Protein AF-A0A942IRM0-F1 (afdb_monomer)

Foldseek 3Di:
DVVVVVVVVLVVLVPDPLVVLLVVLLVVLLVCCVPVVVVVVVQLVVCCVVPVPDDSVVSNVVSSVVSSVVSSCVRNPD

Structure (mmCIF, N/CA/C/O backbone):
data_AF-A0A942IRM0-F1
#
_entry.id   AF-A0A942IRM0-F1
#
loop_
_atom_site.group_PDB
_atom_site.id
_atom_site.type_symbol
_atom_site.label_atom_id
_atom_site.label_alt_id
_atom_site.label_comp_id
_atom_site.label_asym_id
_atom_site.label_entity_id
_atom_site.label_seq_id
_atom_site.pdbx_PDB_ins_code
_atom_site.Cartn_x
_atom_site.Cartn_y
_atom_site.Cartn_z
_atom_site.occupancy
_atom_site.B_iso_or_equiv
_atom_site.auth_seq_id
_atom_site.auth_comp_id
_atom_site.auth_asym_id
_atom_site.auth_atom_id
_atom_site.pdbx_PDB_model_num
ATOM 1 N N . MET A 1 1 ? 25.079 -13.474 -7.375 1.00 71.50 1 MET A N 1
ATOM 2 C CA . MET A 1 1 ? 24.029 -13.969 -8.297 1.00 71.50 1 MET A CA 1
ATOM 3 C C . MET A 1 1 ? 22.739 -13.155 -8.155 1.00 71.50 1 MET A C 1
ATOM 5 O O . MET A 1 1 ? 22.407 -12.464 -9.109 1.00 71.50 1 MET A O 1
ATOM 9 N N . LEU A 1 2 ? 22.088 -13.110 -6.978 1.00 81.69 2 LEU A N 1
ATOM 10 C CA . LEU A 1 2 ? 20.855 -12.320 -6.752 1.00 81.69 2 LEU A CA 1
ATOM 11 C C . LEU A 1 2 ? 20.965 -10.830 -7.117 1.00 81.69 2 LEU A C 1
ATOM 13 O O . LEU A 1 2 ? 20.069 -10.294 -7.757 1.00 81.69 2 LEU A O 1
ATOM 17 N N . THR A 1 3 ? 22.072 -10.170 -6.771 1.00 89.75 3 THR A N 1
ATOM 18 C CA . THR A 1 3 ? 22.270 -8.738 -7.058 1.00 89.75 3 THR A CA 1
ATOM 19 C C . THR A 1 3 ? 22.199 -8.432 -8.556 1.00 89.75 3 THR A C 1
ATOM 21 O O . THR A 1 3 ? 21.602 -7.442 -8.959 1.00 89.75 3 THR A O 1
ATOM 24 N N . ARG A 1 4 ? 22.758 -9.311 -9.400 1.00 92.31 4 ARG A N 1
ATOM 25 C CA . ARG A 1 4 ? 22.742 -9.139 -10.861 1.00 92.31 4 ARG A CA 1
ATOM 26 C C . ARG A 1 4 ? 21.335 -9.319 -11.431 1.00 92.31 4 ARG A C 1
ATOM 28 O O . ARG A 1 4 ? 20.955 -8.579 -12.328 1.00 92.31 4 ARG A O 1
ATOM 35 N N . LEU A 1 5 ? 20.561 -10.256 -10.879 1.00 92.25 5 LEU A N 1
ATOM 36 C CA . LEU A 1 5 ? 19.159 -10.459 -11.252 1.00 92.25 5 LEU A CA 1
ATOM 37 C C . LEU A 1 5 ? 18.288 -9.264 -10.848 1.00 92.25 5 LEU A C 1
ATOM 39 O O . LEU A 1 5 ? 17.476 -8.812 -11.646 1.00 92.25 5 LEU A O 1
ATOM 43 N N . GLY A 1 6 ? 18.496 -8.716 -9.647 1.00 89.25 6 GLY A N 1
ATOM 44 C CA . GLY A 1 6 ? 17.797 -7.510 -9.194 1.00 89.25 6 GLY A CA 1
ATOM 45 C C . GLY A 1 6 ? 18.082 -6.301 -10.088 1.00 89.25 6 GLY A C 1
ATOM 46 O O . GLY A 1 6 ? 17.155 -5.621 -10.513 1.00 89.25 6 GLY A O 1
ATOM 47 N N . LEU A 1 7 ? 19.350 -6.084 -10.451 1.00 91.44 7 LEU A N 1
ATOM 48 C CA . LEU A 1 7 ? 19.736 -5.014 -11.378 1.00 91.44 7 LEU A CA 1
ATOM 49 C C . LEU A 1 7 ? 19.139 -5.211 -12.777 1.00 91.44 7 LEU A C 1
ATOM 51 O O . LEU A 1 7 ? 18.631 -4.257 -13.356 1.00 91.44 7 LEU A O 1
ATOM 55 N N . ALA A 1 8 ? 19.149 -6.439 -13.306 1.00 91.75 8 ALA A N 1
ATOM 56 C CA . ALA A 1 8 ? 18.531 -6.745 -14.595 1.00 91.75 8 ALA A CA 1
ATOM 57 C C . ALA A 1 8 ? 17.010 -6.506 -14.583 1.00 91.75 8 ALA A C 1
ATOM 59 O O . ALA A 1 8 ? 16.459 -6.005 -15.561 1.00 91.75 8 ALA A O 1
ATOM 60 N N . LEU A 1 9 ? 16.335 -6.817 -13.472 1.00 89.62 9 LEU A N 1
ATOM 61 C CA . LEU A 1 9 ? 14.907 -6.551 -13.302 1.00 89.62 9 LEU A CA 1
ATOM 62 C C . LEU A 1 9 ? 14.609 -5.047 -13.291 1.00 89.62 9 LEU A C 1
ATOM 64 O O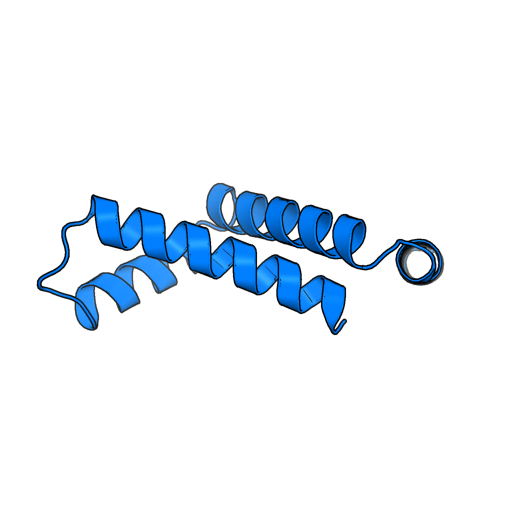 . LEU A 1 9 ? 13.716 -4.608 -14.009 1.00 89.62 9 LEU A O 1
ATOM 68 N N . ILE A 1 10 ? 15.367 -4.258 -12.523 1.00 88.94 10 ILE A N 1
ATOM 69 C CA . ILE A 1 10 ? 15.222 -2.792 -12.487 1.00 88.94 10 ILE A CA 1
ATOM 70 C C . ILE A 1 10 ? 15.472 -2.202 -13.881 1.00 88.94 10 ILE A C 1
ATOM 72 O O . ILE A 1 10 ? 14.686 -1.387 -14.362 1.00 88.94 10 ILE A O 1
ATOM 76 N N . TRP A 1 11 ? 16.520 -2.669 -14.564 1.00 90.31 11 TRP A N 1
ATOM 77 C CA . TRP A 1 11 ? 16.838 -2.253 -15.928 1.00 90.31 11 TRP A CA 1
ATOM 78 C C . TRP A 1 11 ? 15.696 -2.559 -16.906 1.00 90.31 11 TRP A C 1
ATOM 80 O O . TRP A 1 11 ? 15.348 -1.714 -17.721 1.00 90.31 11 TRP A O 1
ATOM 90 N N . LEU A 1 12 ? 15.053 -3.724 -16.795 1.00 89.00 12 LEU A N 1
ATOM 91 C CA . LEU A 1 12 ? 13.906 -4.078 -17.632 1.00 89.00 12 LEU A CA 1
ATOM 92 C C . LEU A 1 12 ? 12.676 -3.205 -17.338 1.00 89.00 12 LEU A C 1
ATOM 94 O O . LEU A 1 12 ? 11.987 -2.775 -18.265 1.00 89.00 12 LEU A O 1
ATOM 98 N N . LEU A 1 13 ? 12.402 -2.934 -16.058 1.00 87.50 13 LEU A N 1
ATOM 99 C CA . LEU A 1 13 ? 11.277 -2.098 -15.631 1.00 87.50 13 LEU A CA 1
ATOM 100 C C . LEU A 1 13 ? 11.405 -0.654 -16.134 1.00 87.50 13 LEU A C 1
ATOM 102 O O . LEU A 1 13 ? 10.385 -0.045 -16.450 1.00 87.50 13 LEU A O 1
ATOM 106 N N . HIS A 1 14 ? 12.629 -0.141 -16.287 1.00 87.19 14 HIS A N 1
ATOM 107 C CA . HIS A 1 14 ? 12.892 1.202 -16.808 1.00 87.19 14 HIS A CA 1
ATOM 108 C C . HIS A 1 14 ? 12.324 1.436 -18.220 1.00 87.19 14 HIS A C 1
ATOM 110 O O . HIS A 1 14 ? 11.850 2.528 -18.524 1.00 87.19 14 HIS A O 1
ATOM 116 N N . PHE A 1 15 ? 12.318 0.417 -19.085 1.00 89.31 15 PHE A N 1
ATOM 117 C CA . PHE A 1 15 ? 11.784 0.544 -20.450 1.00 89.31 15 PHE A CA 1
ATOM 118 C C . PHE A 1 15 ? 10.257 0.468 -20.520 1.00 89.31 15 PHE A C 1
ATOM 120 O O . PHE A 1 15 ? 9.666 0.643 -21.590 1.00 89.31 15 PHE A O 1
ATOM 127 N N . LEU A 1 16 ? 9.590 0.163 -19.407 1.00 89.81 16 LEU A N 1
ATOM 1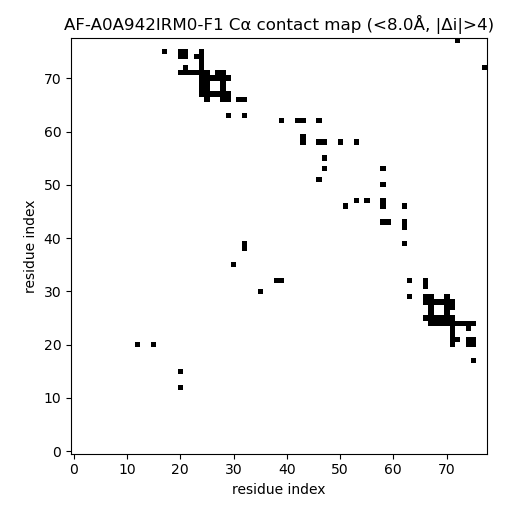28 C CA . LEU A 1 16 ? 8.157 -0.050 -19.397 1.00 89.81 16 LEU A CA 1
ATOM 129 C C . LEU A 1 16 ? 7.416 1.303 -19.379 1.00 89.81 16 LEU A C 1
ATOM 131 O O . LEU A 1 16 ? 7.670 2.131 -18.507 1.00 89.81 16 LEU A O 1
ATOM 135 N N . PRO A 1 17 ? 6.440 1.543 -20.280 1.00 92.19 17 PRO A N 1
ATOM 136 C CA . PRO A 1 17 ? 5.650 2.771 -20.258 1.00 92.19 17 PRO A CA 1
ATOM 137 C C . PRO A 1 17 ? 4.979 2.993 -18.899 1.00 92.19 17 PRO A C 1
ATOM 139 O O . PRO A 1 17 ? 4.400 2.055 -18.342 1.00 92.19 17 PRO A O 1
ATOM 142 N N . LEU A 1 18 ? 4.945 4.244 -18.423 1.00 89.12 18 LEU A N 1
ATOM 143 C CA . LEU A 1 18 ? 4.418 4.609 -17.097 1.00 89.12 18 LEU A CA 1
ATOM 144 C C . LEU A 1 18 ? 3.043 4.000 -16.792 1.00 89.12 18 LEU A C 1
ATOM 146 O O . LEU A 1 18 ? 2.820 3.485 -15.705 1.00 89.12 18 LEU A O 1
ATOM 150 N N . LYS A 1 19 ? 2.126 3.962 -17.769 1.00 92.56 19 LYS A N 1
ATOM 151 C CA . LYS A 1 19 ? 0.791 3.355 -17.591 1.00 92.56 19 LYS A CA 1
ATOM 152 C C . LYS A 1 19 ? 0.848 1.863 -17.232 1.00 92.56 19 LYS A C 1
ATOM 154 O O . LYS A 1 19 ? 0.010 1.382 -16.473 1.00 92.56 19 LYS A O 1
ATOM 159 N N . ARG A 1 20 ? 1.794 1.115 -17.807 1.00 93.81 20 ARG A N 1
ATOM 160 C CA . ARG A 1 20 ? 1.971 -0.320 -17.537 1.00 93.81 20 ARG A CA 1
ATOM 161 C C . ARG A 1 20 ? 2.679 -0.532 -16.201 1.00 93.81 20 ARG A C 1
ATOM 163 O O . ARG A 1 20 ? 2.250 -1.393 -15.440 1.00 93.81 20 ARG A O 1
ATOM 170 N N . LEU A 1 21 ? 3.683 0.290 -15.898 1.00 93.38 21 LEU A N 1
ATOM 171 C CA . LEU A 1 21 ? 4.378 0.275 -14.611 1.00 93.38 21 LEU A CA 1
ATOM 172 C C . LEU A 1 21 ? 3.424 0.604 -13.450 1.00 93.38 21 LEU A C 1
ATOM 174 O O . LEU A 1 21 ? 3.398 -0.105 -12.449 1.00 93.38 21 LEU A O 1
ATOM 178 N N . ALA A 1 22 ? 2.543 1.589 -13.641 1.00 93.88 22 ALA A N 1
ATOM 179 C CA . ALA A 1 22 ? 1.496 1.944 -12.690 1.00 93.88 22 ALA A CA 1
ATOM 180 C C . ALA A 1 22 ? 0.552 0.770 -12.396 1.00 93.88 22 ALA A C 1
ATOM 182 O O . ALA A 1 22 ? 0.324 0.440 -11.234 1.00 93.88 22 ALA A O 1
ATOM 183 N N . ARG A 1 23 ? 0.050 0.090 -13.439 1.00 95.50 23 ARG A N 1
ATOM 184 C CA . ARG A 1 23 ? -0.799 -1.105 -13.277 1.00 95.50 23 ARG A CA 1
ATOM 185 C C . ARG A 1 23 ? -0.071 -2.234 -12.557 1.00 95.50 23 ARG A C 1
ATOM 187 O O . ARG A 1 23 ? -0.667 -2.883 -11.703 1.00 95.50 23 ARG A O 1
ATOM 194 N N . LEU A 1 24 ? 1.203 -2.465 -12.880 1.00 95.50 24 LEU A N 1
ATOM 195 C CA . LEU A 1 24 ? 2.014 -3.456 -12.176 1.00 95.50 24 LEU A CA 1
ATOM 196 C C . LEU A 1 24 ? 2.101 -3.112 -10.684 1.00 95.50 24 LEU A C 1
ATOM 198 O O . LEU A 1 24 ? 1.895 -3.982 -9.843 1.00 95.50 24 LEU A O 1
ATOM 202 N N . GLY A 1 25 ? 2.311 -1.839 -10.356 1.00 95.75 25 GLY A N 1
ATOM 203 C CA . GLY A 1 25 ? 2.369 -1.367 -8.978 1.00 95.75 25 GLY A CA 1
ATOM 204 C C . GLY A 1 25 ? 1.037 -1.514 -8.243 1.00 95.75 25 GLY A C 1
ATOM 205 O O . GLY A 1 25 ? 1.021 -1.947 -7.095 1.00 95.75 25 GLY A O 1
ATOM 206 N N . GLU A 1 26 ? -0.095 -1.248 -8.896 1.00 97.44 26 GLU A N 1
ATOM 207 C CA . GLU A 1 26 ? -1.424 -1.493 -8.317 1.00 97.44 26 GLU A CA 1
ATOM 208 C C . GLU A 1 26 ? -1.666 -2.982 -8.031 1.00 97.44 26 GLU A C 1
ATOM 210 O O . GLU A 1 26 ? -2.216 -3.334 -6.981 1.00 97.44 26 GLU A O 1
ATOM 215 N N . VAL A 1 27 ? -1.236 -3.869 -8.934 1.00 97.12 27 VAL A N 1
ATOM 216 C CA . VAL A 1 27 ? -1.309 -5.322 -8.725 1.00 97.12 27 VAL A CA 1
ATOM 217 C C . VAL A 1 27 ? -0.433 -5.725 -7.541 1.00 97.12 27 VAL A C 1
ATOM 219 O O . VAL A 1 27 ? -0.928 -6.395 -6.637 1.00 97.12 27 VAL A O 1
ATOM 222 N N . LEU A 1 28 ? 0.819 -5.260 -7.478 1.00 96.44 28 LEU A N 1
ATOM 223 C CA . LEU A 1 28 ? 1.701 -5.508 -6.332 1.00 96.44 28 LEU A CA 1
ATOM 224 C C . LEU A 1 28 ? 1.087 -4.999 -5.023 1.00 96.44 28 LEU A C 1
ATOM 226 O O . LEU A 1 28 ? 1.061 -5.727 -4.036 1.00 96.44 28 LEU A O 1
ATOM 230 N N . GLY A 1 29 ? 0.522 -3.791 -5.022 1.00 97.19 29 GLY A N 1
ATOM 231 C CA . GLY A 1 29 ? -0.195 -3.229 -3.880 1.00 97.19 29 GLY A CA 1
ATOM 232 C C . GLY A 1 29 ? -1.378 -4.094 -3.437 1.00 97.19 29 GLY A C 1
ATOM 233 O O . GLY A 1 29 ? -1.558 -4.358 -2.249 1.00 97.19 29 GLY A O 1
ATOM 234 N N . SER A 1 30 ? -2.152 -4.612 -4.391 1.00 97.62 30 SER A N 1
ATOM 235 C CA . SER A 1 30 ? -3.268 -5.525 -4.111 1.00 97.62 30 SER A CA 1
ATOM 236 C C . SER A 1 30 ? -2.790 -6.848 -3.502 1.00 97.62 30 SER A C 1
ATOM 238 O O . SER A 1 30 ? -3.395 -7.340 -2.548 1.00 97.62 30 SER A O 1
ATOM 240 N N . LEU A 1 31 ? -1.680 -7.401 -4.002 1.00 97.56 31 LEU A N 1
ATOM 241 C CA . LEU A 1 31 ? -1.050 -8.602 -3.443 1.00 97.56 31 LEU A CA 1
ATOM 242 C C . LEU A 1 31 ? -0.529 -8.339 -2.023 1.00 97.56 31 LEU A C 1
ATOM 244 O O . LEU A 1 31 ? -0.755 -9.154 -1.130 1.00 97.56 31 LEU A O 1
ATOM 248 N N . LEU A 1 32 ? 0.087 -7.180 -1.775 1.00 96.50 32 LEU A N 1
ATOM 249 C CA . LEU A 1 32 ? 0.519 -6.770 -0.435 1.00 96.50 32 LEU A CA 1
ATOM 250 C C . LEU A 1 32 ? -0.657 -6.689 0.542 1.00 96.50 32 LEU A C 1
ATOM 252 O O . LEU A 1 32 ? -0.525 -7.130 1.679 1.00 96.50 32 LEU A O 1
ATOM 256 N N . PHE A 1 33 ? -1.820 -6.196 0.113 1.00 97.25 33 PHE A N 1
ATOM 257 C CA . PHE A 1 33 ? -3.020 -6.208 0.953 1.00 97.25 33 PHE A CA 1
ATOM 258 C C . PHE A 1 33 ? -3.529 -7.637 1.229 1.00 97.25 33 PHE A C 1
ATOM 260 O O . PHE A 1 33 ? -3.948 -7.959 2.347 1.00 97.25 33 PHE A O 1
ATOM 267 N N . ALA A 1 34 ? -3.502 -8.512 0.220 1.00 96.62 34 ALA A N 1
ATOM 268 C CA . ALA A 1 34 ? -3.979 -9.888 0.344 1.00 96.62 34 ALA A CA 1
ATOM 269 C C . ALA A 1 34 ? -3.095 -10.729 1.284 1.00 96.62 34 ALA A C 1
ATOM 271 O O . ALA A 1 34 ? -3.616 -11.402 2.181 1.00 96.62 34 ALA A O 1
ATOM 272 N N . PHE A 1 35 ? -1.772 -10.650 1.114 1.00 97.31 35 PHE A N 1
ATOM 273 C CA . PHE A 1 35 ? -0.800 -11.500 1.809 1.00 97.31 35 PHE A CA 1
ATOM 274 C C . PHE A 1 35 ? -0.154 -10.837 3.035 1.00 97.31 35 PHE A C 1
ATOM 276 O O . PHE A 1 35 ? 0.179 -11.524 4.000 1.00 97.31 35 PHE A O 1
ATOM 283 N N . GLY A 1 36 ? -0.019 -9.509 3.056 1.00 95.25 36 GLY A N 1
ATOM 284 C CA . GLY A 1 36 ? 0.606 -8.742 4.138 1.00 95.25 36 GLY A CA 1
ATOM 28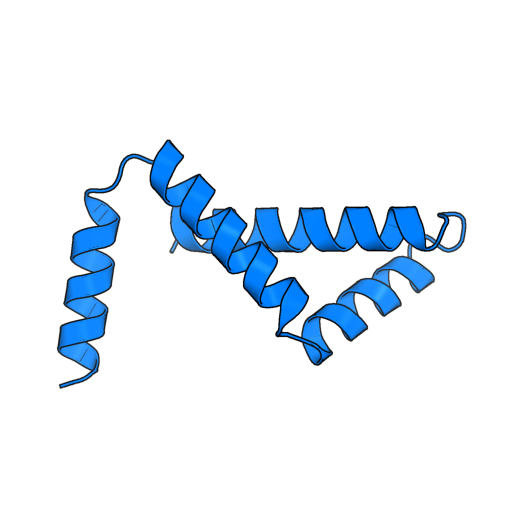5 C C . GLY A 1 36 ? -0.311 -8.541 5.344 1.00 95.25 36 GLY A C 1
ATOM 286 O O . GLY A 1 36 ? -0.728 -7.419 5.629 1.00 95.25 36 GLY A O 1
ATOM 287 N N . ARG A 1 37 ? -0.625 -9.626 6.065 1.00 95.75 37 ARG A N 1
ATOM 288 C CA . ARG A 1 37 ? -1.587 -9.637 7.189 1.00 95.75 37 ARG A CA 1
ATOM 289 C C . ARG A 1 37 ? -1.298 -8.578 8.255 1.00 95.75 37 ARG A C 1
ATOM 291 O O . ARG A 1 37 ? -2.224 -7.890 8.671 1.00 95.75 37 ARG A O 1
ATOM 298 N N . GLU A 1 38 ? -0.039 -8.429 8.661 1.00 97.25 38 GLU A N 1
ATOM 299 C CA . GLU A 1 38 ? 0.376 -7.449 9.673 1.00 97.25 38 GLU A CA 1
ATOM 300 C C . GLU A 1 38 ? 0.132 -6.010 9.198 1.00 97.25 38 GLU A C 1
ATOM 302 O O . GLU A 1 38 ? -0.548 -5.233 9.864 1.00 97.25 38 GLU A O 1
ATOM 307 N N . ARG A 1 39 ? 0.608 -5.669 7.993 1.00 96.62 39 ARG A N 1
ATOM 308 C CA . ARG A 1 39 ? 0.430 -4.330 7.410 1.00 96.62 39 ARG A CA 1
ATOM 309 C C . ARG A 1 39 ? -1.042 -4.006 7.184 1.00 96.62 39 ARG A C 1
ATOM 311 O O . ARG A 1 39 ? -1.470 -2.892 7.478 1.00 96.62 39 ARG A O 1
ATOM 318 N N . ARG A 1 40 ? -1.828 -4.980 6.714 1.00 97.50 40 ARG A N 1
ATOM 319 C CA . ARG A 1 40 ? -3.283 -4.851 6.587 1.00 97.50 40 ARG A CA 1
ATOM 320 C C . ARG A 1 40 ? -3.935 -4.582 7.942 1.00 97.50 40 ARG A C 1
ATOM 322 O O . ARG A 1 40 ? -4.772 -3.691 8.036 1.00 97.50 40 ARG A O 1
A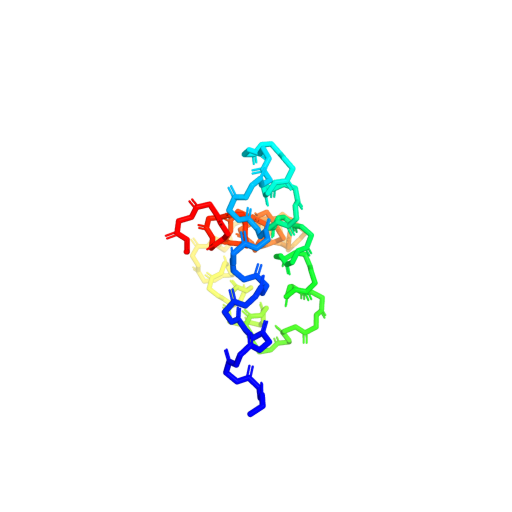TOM 329 N N . HIS A 1 41 ? -3.560 -5.336 8.974 1.00 97.94 41 HIS A N 1
ATOM 330 C CA . HIS A 1 41 ? -4.110 -5.170 10.317 1.00 97.94 41 HIS A CA 1
ATOM 331 C C . HIS A 1 41 ? -3.826 -3.772 10.874 1.00 97.94 41 HIS A C 1
ATOM 333 O O . HIS A 1 41 ? -4.751 -3.108 11.333 1.00 97.94 41 HIS A O 1
ATOM 339 N N . ILE A 1 42 ? -2.582 -3.296 10.764 1.00 98.19 42 ILE A N 1
ATOM 340 C CA . ILE A 1 42 ? -2.195 -1.948 11.200 1.00 98.19 42 ILE A CA 1
ATOM 341 C C . ILE A 1 42 ? -3.010 -0.885 10.454 1.00 98.19 42 ILE A C 1
ATOM 343 O O . ILE A 1 42 ? -3.589 -0.004 11.084 1.00 98.19 42 ILE A O 1
ATOM 347 N N . ALA A 1 43 ? -3.112 -0.988 9.125 1.00 98.06 43 ALA A N 1
ATOM 348 C CA . ALA A 1 43 ? -3.865 -0.027 8.324 1.00 98.06 43 ALA A CA 1
ATOM 349 C C . ALA A 1 43 ? -5.351 0.023 8.721 1.00 98.06 43 ALA A C 1
ATOM 351 O O . ALA A 1 43 ? -5.890 1.107 8.927 1.00 98.06 43 ALA A O 1
ATOM 352 N N . LEU A 1 44 ? -6.006 -1.130 8.887 1.00 98.38 44 LEU A N 1
ATOM 353 C CA . LEU A 1 44 ? -7.411 -1.186 9.306 1.00 98.38 44 LEU A CA 1
ATOM 354 C C . LEU A 1 44 ? -7.607 -0.680 10.738 1.00 98.38 44 LEU A C 1
ATOM 356 O O . LEU A 1 44 ? -8.574 0.022 11.010 1.00 98.38 44 LEU A O 1
ATOM 360 N N . THR A 1 45 ? -6.695 -0.989 11.660 1.00 98.31 45 THR A N 1
ATOM 361 C CA . THR A 1 45 ? -6.733 -0.442 13.023 1.00 98.31 45 THR A CA 1
ATOM 362 C C . THR A 1 45 ? -6.611 1.079 13.013 1.00 98.31 45 THR A C 1
ATOM 364 O O . THR A 1 45 ? -7.441 1.745 13.625 1.00 98.31 45 THR A O 1
ATOM 367 N N . ASN A 1 46 ? -5.678 1.638 12.241 1.00 98.44 46 ASN A N 1
ATOM 368 C CA . ASN A 1 46 ? -5.555 3.087 12.089 1.00 98.44 46 ASN A CA 1
ATOM 369 C C . ASN A 1 46 ? -6.829 3.703 11.497 1.00 98.44 46 ASN A C 1
ATOM 371 O O . ASN A 1 46 ? -7.310 4.709 12.004 1.00 98.44 46 ASN A O 1
ATOM 375 N N . LEU A 1 47 ? -7.429 3.082 10.477 1.00 98.44 47 LEU A N 1
ATOM 376 C CA . LEU A 1 47 ? -8.685 3.570 9.901 1.00 98.44 47 LEU A CA 1
ATOM 377 C C . LEU A 1 47 ? -9.855 3.503 10.890 1.00 98.44 47 LEU A C 1
ATOM 379 O O . LEU A 1 47 ? -10.687 4.405 10.894 1.00 98.44 47 LEU A O 1
ATOM 383 N N . ARG A 1 48 ? -9.918 2.482 11.751 1.00 98.31 48 ARG A N 1
ATOM 384 C CA . ARG A 1 48 ? -10.933 2.393 12.814 1.00 98.31 48 ARG A CA 1
ATOM 38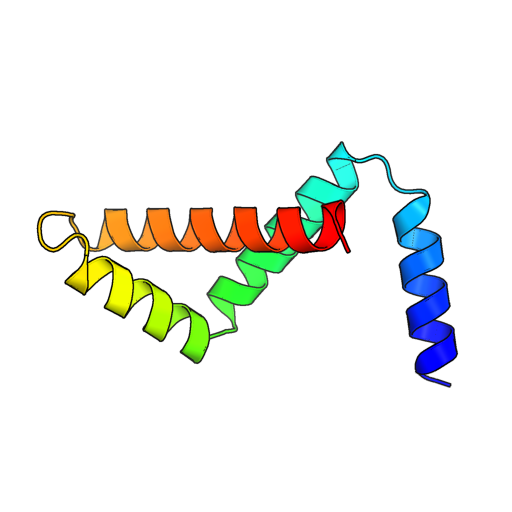5 C C . ARG A 1 48 ? -10.774 3.496 13.859 1.00 98.31 48 ARG A C 1
ATOM 387 O O . ARG A 1 48 ? -11.778 4.025 14.320 1.00 98.31 48 ARG A O 1
ATOM 394 N N . LEU A 1 49 ? -9.535 3.857 14.195 1.00 98.25 49 LEU A N 1
ATOM 395 C CA . LEU A 1 49 ? -9.231 4.924 15.151 1.00 98.25 49 LEU A CA 1
ATOM 396 C C . LEU A 1 49 ? -9.458 6.324 14.563 1.00 98.25 49 LEU A C 1
ATOM 398 O O . LEU A 1 49 ? -10.025 7.181 15.231 1.00 98.25 49 LEU A O 1
ATOM 402 N N . CYS A 1 50 ? -9.030 6.564 13.322 1.00 98.06 50 CYS A N 1
ATOM 403 C CA . CYS A 1 50 ? -9.112 7.880 12.681 1.00 98.06 50 CYS A CA 1
ATOM 404 C C . CYS A 1 50 ? -10.481 8.170 12.050 1.00 98.06 50 CYS A C 1
ATOM 406 O O . CYS A 1 50 ? -10.858 9.333 11.928 1.00 98.06 50 CYS A O 1
ATOM 408 N N . TYR A 1 51 ? -11.219 7.132 11.647 1.00 97.81 51 TYR A N 1
ATOM 409 C CA . TYR A 1 51 ? -12.533 7.248 11.008 1.00 97.81 51 TYR A CA 1
ATOM 410 C C . TYR A 1 51 ? -13.580 6.360 11.704 1.00 97.81 51 TYR A C 1
ATOM 412 O O . TYR A 1 51 ? -14.144 5.453 11.074 1.00 97.81 51 TYR A O 1
ATOM 420 N N . PRO A 1 52 ? -13.863 6.582 13.002 1.00 96.81 52 PRO A N 1
ATOM 421 C CA . PRO A 1 52 ? -14.802 5.768 13.782 1.00 96.81 52 PRO A CA 1
ATOM 422 C C . PRO A 1 52 ? -16.237 5.768 13.223 1.00 96.81 52 PRO A C 1
ATOM 424 O O . PRO A 1 52 ? -16.961 4.793 13.399 1.00 96.81 52 PRO A O 1
ATOM 427 N N . GLN A 1 53 ? -16.619 6.810 12.487 1.00 97.56 53 GLN A N 1
ATOM 428 C CA . GLN A 1 53 ? -17.928 6.982 11.855 1.00 97.56 53 GLN A CA 1
ATOM 429 C C . GLN A 1 53 ? -18.108 6.232 10.523 1.00 97.56 53 GLN A C 1
ATOM 431 O O . GLN A 1 53 ? -19.237 6.085 10.068 1.00 97.56 53 GLN A O 1
ATOM 436 N N . MET A 1 54 ? -17.025 5.780 9.881 1.00 97.50 54 MET A N 1
ATOM 437 C CA . MET A 1 54 ? -17.112 5.022 8.623 1.00 97.50 54 MET A CA 1
ATOM 438 C C . MET A 1 54 ? -17.521 3.571 8.877 1.00 97.50 54 MET A C 1
ATOM 440 O O . MET A 1 54 ? -17.078 2.958 9.852 1.00 97.50 54 MET A O 1
ATOM 444 N N . ALA A 1 55 ? -18.303 2.983 7.974 1.00 97.81 55 ALA A N 1
ATOM 445 C CA . ALA A 1 55 ? -18.608 1.560 8.043 1.00 97.81 55 ALA A CA 1
ATOM 446 C C . ALA A 1 55 ? -17.349 0.715 7.776 1.00 97.81 55 ALA A C 1
ATOM 448 O O . ALA A 1 55 ? -16.442 1.118 7.044 1.00 97.81 55 ALA A O 1
ATOM 449 N N . GLU A 1 56 ? -17.293 -0.501 8.327 1.00 97.31 56 GLU A N 1
ATOM 450 C CA . GLU A 1 56 ? -16.111 -1.366 8.184 1.00 97.31 56 GLU A CA 1
ATOM 451 C C . GLU A 1 56 ? -15.801 -1.696 6.714 1.00 97.31 56 GLU A C 1
ATOM 453 O O . GLU A 1 56 ? -14.640 -1.698 6.307 1.00 97.31 56 GLU A O 1
ATOM 458 N N . ALA A 1 57 ? -16.836 -1.871 5.887 1.00 97.75 57 ALA A N 1
ATOM 459 C CA . ALA A 1 57 ? -16.682 -2.092 4.451 1.00 97.75 57 ALA A CA 1
A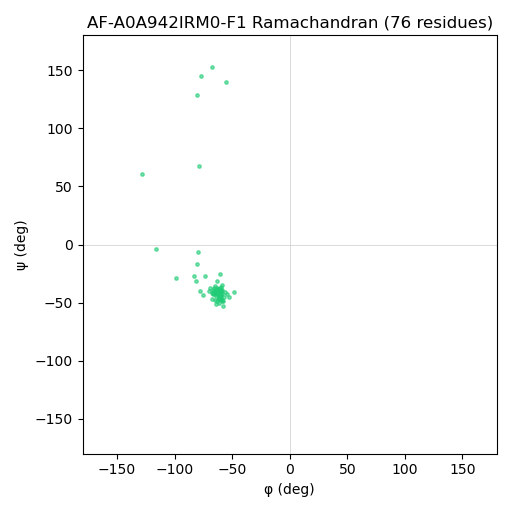TOM 460 C C . ALA A 1 57 ? -16.024 -0.897 3.736 1.00 97.75 57 ALA A C 1
ATOM 462 O O . ALA A 1 57 ? -15.193 -1.090 2.849 1.00 97.75 57 ALA A O 1
ATOM 463 N N . GLU A 1 58 ? -16.351 0.337 4.133 1.00 98.19 58 GLU A N 1
ATOM 464 C CA . GLU A 1 58 ? -15.749 1.546 3.561 1.00 98.19 58 GLU A CA 1
ATOM 465 C C . GLU A 1 58 ? -14.283 1.679 3.978 1.00 98.19 58 GLU A C 1
ATOM 467 O O . GLU A 1 58 ? -13.429 2.005 3.151 1.00 98.19 58 GLU A O 1
ATOM 472 N N . ARG A 1 59 ? -13.959 1.356 5.239 1.00 98.38 59 ARG A N 1
ATOM 473 C CA . ARG A 1 59 ? -12.567 1.304 5.713 1.00 98.38 59 ARG A CA 1
ATOM 474 C C . ARG A 1 59 ? -11.762 0.260 4.950 1.00 98.38 59 ARG A C 1
ATOM 476 O O . ARG A 1 59 ? -10.626 0.525 4.565 1.00 98.38 59 ARG A O 1
ATOM 483 N N . GLU A 1 60 ? -12.339 -0.910 4.688 1.00 98.00 60 GLU A N 1
ATOM 484 C CA . GLU A 1 60 ? -11.660 -1.952 3.924 1.00 98.00 60 GLU A CA 1
ATOM 485 C C . GLU A 1 60 ? -11.410 -1.525 2.470 1.00 98.00 60 GLU A C 1
ATOM 487 O O . GLU A 1 60 ? -10.309 -1.718 1.944 1.00 98.00 60 GLU A O 1
ATOM 492 N N . GLN A 1 61 ? -12.393 -0.893 1.824 1.00 98.12 61 GLN A N 1
ATOM 493 C CA . GLN A 1 61 ? -12.232 -0.338 0.478 1.00 98.12 61 GLN A CA 1
ATOM 494 C C . GLN A 1 61 ? -11.150 0.745 0.438 1.00 98.12 61 GLN A C 1
ATOM 496 O O . GLN A 1 61 ? -10.289 0.723 -0.448 1.00 98.12 61 GLN A O 1
ATOM 501 N N . LEU A 1 62 ? -11.146 1.645 1.424 1.00 98.31 62 LEU A N 1
ATOM 502 C CA . L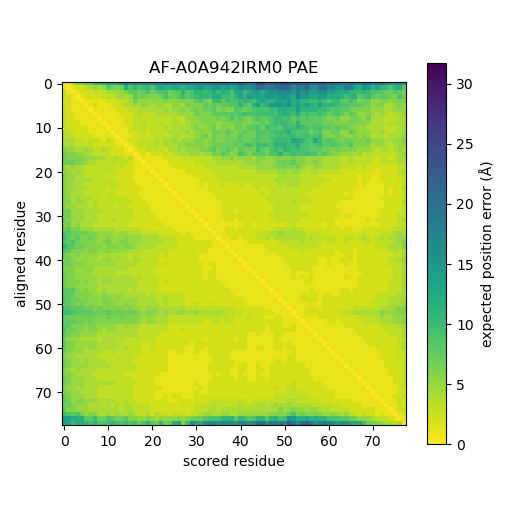EU A 1 62 ? -10.139 2.691 1.560 1.00 98.31 62 LEU A CA 1
ATOM 503 C C . LEU A 1 62 ? -8.743 2.099 1.783 1.00 98.31 62 LEU A C 1
ATOM 505 O O . LEU A 1 62 ? -7.789 2.514 1.127 1.00 98.31 62 LEU A O 1
ATOM 5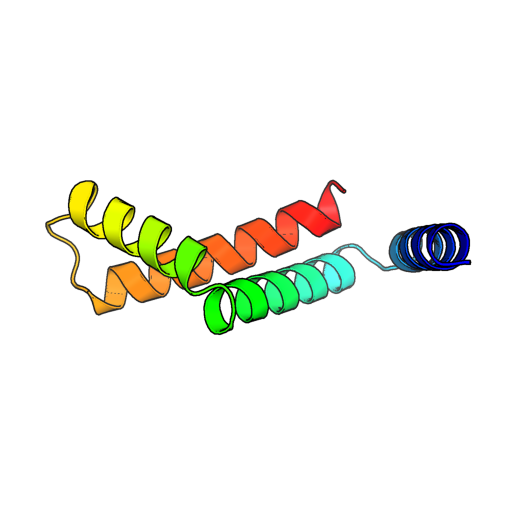09 N N . ALA A 1 63 ? -8.618 1.072 2.626 1.00 98.12 63 ALA A N 1
ATOM 510 C CA . ALA A 1 63 ? -7.360 0.362 2.822 1.00 98.12 63 ALA A CA 1
ATOM 511 C C . ALA A 1 63 ? -6.880 -0.291 1.513 1.00 98.12 63 ALA A C 1
ATOM 513 O O . ALA A 1 63 ? -5.736 -0.098 1.108 1.00 98.12 63 ALA A O 1
ATOM 514 N N . ARG A 1 64 ? -7.747 -0.997 0.780 1.00 98.12 64 ARG A N 1
ATOM 515 C CA . ARG A 1 64 ? -7.393 -1.593 -0.524 1.00 98.12 64 ARG A CA 1
ATOM 516 C C . ARG A 1 64 ? -6.958 -0.535 -1.542 1.00 98.12 64 ARG A C 1
ATOM 518 O O . ARG A 1 64 ? -6.015 -0.762 -2.300 1.00 98.12 64 ARG A O 1
ATOM 525 N N . ALA A 1 65 ? -7.625 0.619 -1.581 1.00 98.12 65 ALA A N 1
ATOM 526 C CA . ALA A 1 65 ? -7.233 1.742 -2.432 1.00 98.12 65 ALA A CA 1
ATOM 527 C C . ALA A 1 65 ? -5.861 2.309 -2.030 1.00 98.12 65 ALA A C 1
ATOM 529 O O . ALA A 1 65 ? -5.010 2.503 -2.898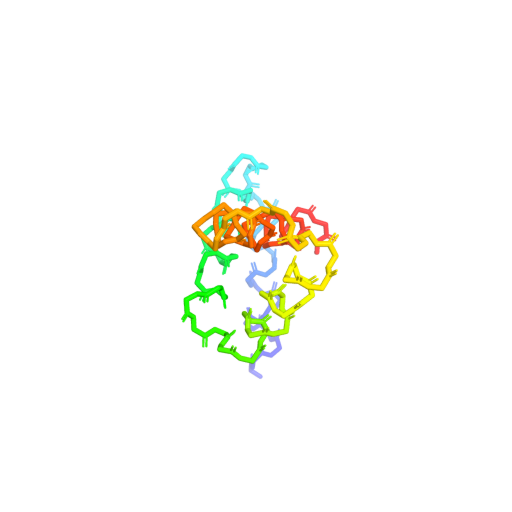 1.00 98.12 65 ALA A O 1
ATOM 530 N N . HIS A 1 66 ? -5.615 2.481 -0.729 1.00 97.81 66 HIS A N 1
ATOM 531 C CA . HIS A 1 66 ? -4.331 2.931 -0.197 1.00 97.81 66 HIS A CA 1
ATOM 532 C C . HIS A 1 66 ? -3.183 2.001 -0.605 1.00 97.81 66 HIS A C 1
ATOM 534 O O . HIS A 1 66 ? -2.180 2.466 -1.137 1.00 97.81 66 HIS A O 1
ATOM 540 N N . PHE A 1 67 ? -3.338 0.686 -0.434 1.00 98.06 67 PHE A N 1
ATOM 541 C CA . PHE A 1 67 ? -2.297 -0.276 -0.804 1.00 98.06 67 PHE A CA 1
ATOM 542 C C . PHE A 1 67 ? -2.014 -0.289 -2.313 1.00 98.06 67 PHE A C 1
ATOM 544 O O . PHE A 1 67 ? -0.851 -0.354 -2.711 1.00 98.06 67 PHE A O 1
ATOM 551 N N . ARG A 1 68 ? -3.045 -0.170 -3.163 1.00 98.00 68 ARG A N 1
ATOM 552 C CA . ARG A 1 68 ? -2.868 -0.017 -4.620 1.00 98.00 68 ARG A CA 1
ATOM 553 C C . ARG A 1 68 ? -2.087 1.248 -4.970 1.00 98.00 68 ARG A C 1
ATOM 555 O O . ARG A 1 68 ? -1.135 1.176 -5.742 1.00 98.00 68 ARG A O 1
ATOM 562 N N . ALA A 1 69 ? -2.451 2.382 -4.371 1.00 97.12 69 ALA A N 1
ATOM 563 C CA . ALA A 1 69 ? -1.754 3.650 -4.571 1.00 97.12 69 ALA A CA 1
ATOM 564 C C . ALA A 1 69 ? -0.302 3.596 -4.066 1.00 97.12 69 ALA A C 1
ATOM 566 O O . ALA A 1 69 ? 0.602 4.102 -4.731 1.00 97.12 69 ALA A O 1
ATOM 567 N N . PHE A 1 70 ? -0.063 2.933 -2.933 1.00 96.00 70 PHE A N 1
ATOM 568 C CA . PHE A 1 70 ? 1.270 2.701 -2.385 1.00 96.00 70 PHE A CA 1
ATOM 569 C C . PHE A 1 70 ? 2.136 1.866 -3.338 1.00 96.00 70 PHE A C 1
ATOM 571 O O . PHE A 1 70 ? 3.239 2.284 -3.680 1.00 96.00 70 PHE A O 1
ATOM 578 N N . GLY A 1 71 ? 1.627 0.731 -3.827 1.00 95.88 71 GLY A N 1
ATOM 579 C CA . GLY A 1 71 ? 2.354 -0.120 -4.772 1.00 95.88 71 GLY A CA 1
ATOM 580 C C . GLY A 1 71 ? 2.638 0.578 -6.107 1.00 95.88 71 GLY A C 1
ATOM 581 O O . GLY A 1 71 ? 3.747 0.482 -6.632 1.00 95.88 71 GLY A O 1
ATOM 582 N N . ARG A 1 72 ? 1.676 1.354 -6.624 1.00 95.38 72 ARG A N 1
ATOM 583 C CA . ARG A 1 72 ? 1.874 2.225 -7.791 1.00 95.38 72 ARG A CA 1
ATOM 584 C C . ARG A 1 72 ? 3.000 3.231 -7.562 1.00 95.38 72 ARG A C 1
ATOM 586 O O . ARG A 1 72 ? 3.933 3.286 -8.354 1.00 95.38 72 ARG A O 1
ATOM 593 N N . SER A 1 73 ? 2.930 3.980 -6.462 1.00 93.56 73 SER A N 1
ATOM 594 C CA . SER A 1 73 ? 3.945 4.961 -6.070 1.00 93.56 73 SER A CA 1
ATOM 595 C C . SER A 1 73 ? 5.333 4.339 -5.951 1.00 93.56 73 SER A C 1
ATOM 597 O O . SER A 1 73 ? 6.312 4.960 -6.348 1.00 93.56 73 SER A O 1
ATOM 599 N N . PHE A 1 74 ? 5.415 3.136 -5.383 1.00 91.50 74 PHE A N 1
ATOM 600 C CA . PHE A 1 74 ? 6.672 2.429 -5.183 1.00 91.50 74 PHE A CA 1
ATOM 601 C C . PHE A 1 74 ? 7.360 2.098 -6.511 1.00 91.50 74 PHE A C 1
ATOM 603 O O . PHE A 1 74 ? 8.564 2.273 -6.614 1.00 91.50 74 PHE A O 1
ATOM 610 N N . LEU A 1 75 ? 6.611 1.678 -7.537 1.00 88.75 75 LEU A N 1
ATOM 611 C CA . LEU A 1 75 ? 7.197 1.400 -8.852 1.00 88.75 75 LEU A CA 1
ATOM 612 C C . LEU A 1 75 ? 7.407 2.649 -9.713 1.00 88.75 75 LEU A C 1
ATOM 614 O O . LEU A 1 75 ? 8.327 2.670 -10.516 1.00 88.75 75 LEU A O 1
ATOM 618 N N . GLU A 1 76 ? 6.563 3.676 -9.588 1.00 87.44 76 GLU A N 1
ATOM 619 C CA . GLU A 1 76 ? 6.719 4.916 -10.367 1.00 87.44 76 GLU A CA 1
ATOM 620 C C . GLU A 1 76 ? 7.892 5.784 -9.882 1.00 87.44 76 GLU A C 1
ATOM 622 O O . GLU A 1 76 ? 8.417 6.572 -10.666 1.00 87.44 76 GLU A O 1
ATOM 627 N N . ARG A 1 77 ? 8.270 5.687 -8.599 1.00 80.12 77 ARG A N 1
ATOM 628 C CA . ARG A 1 77 ? 9.325 6.509 -7.972 1.00 80.12 77 ARG A CA 1
ATOM 629 C C . ARG A 1 77 ? 10.546 5.718 -7.488 1.00 80.12 77 ARG A C 1
ATOM 631 O O . ARG A 1 77 ? 11.453 6.335 -6.933 1.00 80.12 77 ARG A O 1
ATOM 638 N N . GLY A 1 78 ? 10.513 4.391 -7.602 1.00 66.38 78 GLY A N 1
ATOM 639 C CA . GLY A 1 78 ? 11.572 3.484 -7.148 1.00 66.38 78 GLY A CA 1
ATOM 640 C C . GLY A 1 78 ? 12.687 3.272 -8.158 1.00 66.38 78 GLY A C 1
ATOM 641 O O . GLY A 1 78 ? 12.560 3.746 -9.309 1.00 66.38 78 GLY A O 1
#

Radius of gyration: 15.36 Å; Cα contacts (8 Å, |Δi|>4): 63; chains: 1; bounding box: 43×22×36 Å

pLDDT: mean 94.14, std 5.77, range [66.38, 98.44]

Solvent-accessible surface area (backbone atoms only — not comparable to full-atom values): 4197 Å² total; per-residue (Å²): 112,68,68,60,53,53,52,53,50,54,59,57,56,69,75,45,56,66,74,57,40,34,51,51,11,28,50,50,9,46,49,44,52,72,69,34,57,67,64,41,50,52,53,50,50,50,40,50,70,78,41,69,87,56,55,71,69,57,45,51,52,51,51,53,52,49,31,18,52,48,24,16,50,48,56,73,72,102

Mean predicted aligned error: 3.81 Å

Sequence (78 aa):
MLTRLGLALIWLLHFLPLKRLARLGEVLGSLLFAFGRERRHIALTNLRLCYPQMAEAEREQLARAHFRAFGRSFLERG

Secondary structure (DSSP, 8-state):
-HHHHHHHHHHHHHTS-HHHHHHHHHHHHHHHHHH-HHHHHHHHHHHHHH-TTS-HHHHHHHHHHHHHHHHHHHHHH-